Protein AF-A0A4Y9RLJ9-F1 (afdb_monomer_lite)

Structure (mmCIF, N/CA/C/O backbone):
data_AF-A0A4Y9RLJ9-F1
#
_entry.id   AF-A0A4Y9RLJ9-F1
#
loop_
_atom_site.group_PDB
_atom_site.id
_atom_site.type_symbol
_atom_site.label_atom_id
_atom_site.label_alt_id
_atom_site.label_comp_id
_atom_site.label_asym_id
_atom_site.label_entity_id
_atom_site.label_seq_id
_atom_site.pdbx_PDB_ins_code
_atom_site.Cartn_x
_atom_site.Cartn_y
_atom_site.Cartn_z
_atom_site.occupancy
_atom_site.B_iso_or_equiv
_atom_site.auth_seq_id
_atom_site.auth_comp_id
_atom_site.auth_asym_id
_atom_site.auth_atom_id
_atom_site.pdbx_PDB_model_num
ATOM 1 N N . ALA A 1 1 ? 11.716 4.968 -0.748 1.00 43.16 1 ALA A N 1
ATOM 2 C CA . ALA A 1 1 ? 10.553 4.706 0.120 1.00 43.16 1 ALA A CA 1
ATOM 3 C C . ALA A 1 1 ? 10.607 5.701 1.283 1.00 43.16 1 ALA A C 1
ATOM 5 O O . ALA A 1 1 ? 11.671 6.291 1.463 1.00 43.16 1 ALA A O 1
ATOM 6 N N . GLU A 1 2 ? 9.534 5.930 2.053 1.00 50.94 2 GLU A N 1
ATOM 7 C CA . GLU A 1 2 ? 9.800 6.227 3.474 1.00 50.94 2 GLU A CA 1
ATOM 8 C C . GLU A 1 2 ? 10.662 5.064 3.961 1.00 50.94 2 GLU A C 1
ATOM 10 O O . GLU A 1 2 ? 10.388 3.921 3.581 1.00 50.94 2 GLU A O 1
ATOM 15 N N . ALA A 1 3 ? 11.797 5.356 4.596 1.00 51.94 3 ALA A N 1
ATOM 16 C CA . ALA A 1 3 ? 12.633 4.280 5.100 1.00 51.94 3 ALA A CA 1
ATOM 17 C C . ALA A 1 3 ? 11.726 3.420 5.978 1.00 51.94 3 ALA A C 1
ATOM 19 O O . ALA A 1 3 ? 11.022 3.965 6.826 1.00 51.94 3 ALA A O 1
ATOM 20 N N . VAL A 1 4 ? 11.671 2.117 5.698 1.00 61.56 4 VAL A N 1
ATOM 21 C CA . VAL A 1 4 ? 11.079 1.181 6.648 1.00 61.56 4 VAL A CA 1
ATOM 22 C C . VAL A 1 4 ? 11.839 1.442 7.936 1.00 61.56 4 VAL A C 1
ATOM 24 O O . VAL A 1 4 ? 13.062 1.296 7.946 1.00 61.56 4 VAL A O 1
ATOM 27 N N . ASP A 1 5 ? 11.149 1.961 8.945 1.00 66.75 5 ASP A N 1
ATOM 28 C CA . ASP A 1 5 ? 11.793 2.478 10.148 1.00 66.75 5 ASP A CA 1
ATOM 29 C C . ASP A 1 5 ? 12.151 1.308 11.069 1.00 66.75 5 ASP A C 1
ATOM 31 O O . ASP A 1 5 ? 11.565 1.093 12.125 1.00 66.75 5 ASP A O 1
ATOM 35 N N . LEU A 1 6 ? 13.083 0.482 10.592 1.00 72.50 6 LEU A N 1
ATOM 36 C CA . LEU A 1 6 ? 13.582 -0.687 11.304 1.00 72.50 6 LEU A CA 1
ATOM 37 C C . LEU A 1 6 ? 14.280 -0.271 12.599 1.00 72.50 6 LEU A C 1
ATOM 39 O O . LEU A 1 6 ? 14.235 -1.017 13.569 1.00 72.50 6 LEU A O 1
ATOM 43 N N . ASP A 1 7 ? 14.885 0.917 12.623 1.00 70.19 7 ASP A N 1
ATOM 44 C CA . ASP A 1 7 ? 15.623 1.415 13.779 1.00 70.19 7 ASP A CA 1
ATOM 45 C C . ASP A 1 7 ? 14.674 1.798 14.924 1.00 70.19 7 ASP A C 1
ATOM 47 O O . ASP A 1 7 ? 14.969 1.502 16.082 1.00 70.19 7 ASP A O 1
ATOM 51 N N . ALA A 1 8 ? 13.516 2.405 14.628 1.00 69.88 8 ALA A N 1
ATOM 52 C CA . ALA A 1 8 ? 12.533 2.743 15.657 1.00 69.88 8 ALA A CA 1
ATOM 53 C C . ALA A 1 8 ? 11.592 1.581 16.014 1.00 69.88 8 ALA A C 1
ATOM 55 O O . ALA A 1 8 ? 11.177 1.474 17.168 1.00 69.88 8 ALA A O 1
ATOM 56 N N . PHE A 1 9 ? 11.234 0.725 15.050 1.00 65.06 9 PHE A N 1
ATOM 57 C CA . PHE A 1 9 ? 10.238 -0.336 15.257 1.00 65.06 9 PHE A CA 1
ATOM 58 C C . PHE A 1 9 ? 10.846 -1.723 15.505 1.00 65.06 9 PHE A C 1
ATOM 60 O O . PHE A 1 9 ? 10.131 -2.622 15.937 1.00 65.06 9 PHE A O 1
ATOM 67 N N . GLY A 1 10 ? 12.128 -1.941 15.198 1.00 75.75 10 GLY A N 1
ATOM 68 C CA . GLY A 1 10 ? 12.767 -3.265 15.224 1.00 75.75 10 GLY A CA 1
ATOM 69 C C . GLY A 1 10 ? 12.269 -4.232 14.137 1.00 75.75 10 GLY A C 1
ATOM 70 O O . GLY A 1 10 ? 12.750 -5.359 14.045 1.00 75.75 10 GLY A O 1
ATOM 71 N N . GLN A 1 11 ? 11.308 -3.805 13.314 1.00 76.00 11 GLN A N 1
ATOM 72 C CA . GLN A 1 11 ? 10.629 -4.590 12.284 1.00 76.00 11 GLN A CA 1
ATOM 73 C C . GLN A 1 11 ? 10.015 -3.670 11.225 1.00 76.00 11 GLN A C 1
ATOM 75 O O . GLN A 1 11 ? 10.063 -2.444 11.348 1.00 76.00 11 GLN A O 1
ATOM 80 N N . ALA A 1 12 ? 9.436 -4.244 10.166 1.00 83.88 12 ALA A N 1
ATOM 81 C CA . ALA A 1 12 ? 8.814 -3.432 9.130 1.00 83.88 12 ALA A CA 1
ATOM 82 C C . ALA A 1 12 ? 7.635 -2.618 9.686 1.00 83.88 12 ALA A C 1
ATOM 84 O O . ALA A 1 12 ? 6.764 -3.153 10.360 1.00 83.88 12 ALA A O 1
ATOM 85 N N . SER A 1 13 ? 7.583 -1.325 9.358 1.00 88.88 13 SER A N 1
ATOM 86 C CA . SER A 1 13 ? 6.578 -0.381 9.865 1.00 88.88 13 SER A CA 1
ATOM 87 C C . SER A 1 13 ? 5.194 -0.499 9.202 1.00 88.88 13 SER A C 1
ATOM 89 O O . SER A 1 13 ? 4.348 0.372 9.406 1.00 88.88 13 SER A O 1
ATOM 91 N N . TYR A 1 14 ? 4.977 -1.550 8.404 1.00 93.25 14 TYR A N 1
ATOM 92 C CA . TYR A 1 14 ? 3.691 -1.975 7.839 1.00 93.25 14 TYR A CA 1
ATOM 93 C C . TYR A 1 14 ? 3.089 -3.064 8.728 1.00 93.25 14 TYR A C 1
ATOM 95 O O . TYR A 1 14 ? 3.831 -3.801 9.369 1.00 93.25 14 TYR A O 1
ATOM 103 N N . HIS A 1 15 ? 1.768 -3.223 8.730 1.00 96.38 15 HIS A N 1
ATOM 104 C CA . HIS A 1 15 ? 1.138 -4.282 9.525 1.00 96.38 15 HIS A CA 1
ATOM 105 C C . HIS A 1 15 ? 1.256 -5.642 8.844 1.00 96.38 15 HIS A C 1
ATOM 107 O O . HIS A 1 15 ? 1.548 -6.639 9.497 1.00 96.38 15 HIS A O 1
ATOM 113 N N . TYR A 1 16 ? 1.119 -5.670 7.514 1.00 97.31 16 TYR A N 1
ATOM 114 C CA . TYR A 1 16 ? 1.236 -6.901 6.737 1.00 97.31 16 TYR A CA 1
ATOM 115 C C . TYR A 1 16 ? 2.171 -6.748 5.544 1.00 97.31 16 TYR A C 1
ATOM 117 O O . TYR A 1 16 ? 2.227 -5.692 4.909 1.00 97.31 16 TYR A O 1
ATOM 125 N N . ALA A 1 17 ? 2.853 -7.836 5.201 1.00 95.81 17 ALA A N 1
ATOM 126 C CA . ALA A 1 17 ? 3.623 -7.982 3.976 1.00 95.81 17 ALA A CA 1
ATOM 127 C C . ALA A 1 17 ? 3.138 -9.196 3.173 1.00 95.81 17 ALA A C 1
ATOM 129 O O . ALA A 1 17 ? 2.834 -10.236 3.751 1.00 95.81 17 ALA A O 1
ATOM 130 N N . ILE A 1 18 ? 3.094 -9.083 1.845 1.00 95.62 18 ILE A N 1
ATOM 131 C CA . ILE A 1 18 ? 2.666 -10.164 0.948 1.00 95.62 18 ILE A CA 1
ATOM 132 C C . ILE A 1 18 ? 3.804 -10.512 -0.013 1.00 95.62 18 ILE A C 1
ATOM 134 O O . ILE A 1 18 ? 4.199 -9.694 -0.850 1.00 95.62 18 ILE A O 1
ATOM 138 N N . ALA A 1 19 ? 4.324 -11.733 0.088 1.00 93.44 19 ALA A N 1
ATOM 139 C CA . ALA A 1 19 ? 5.349 -12.249 -0.818 1.00 93.44 19 ALA A CA 1
ATOM 140 C C . ALA A 1 19 ? 4.770 -12.680 -2.173 1.00 93.44 19 ALA A C 1
ATOM 142 O O . ALA A 1 19 ? 3.587 -12.994 -2.283 1.00 93.44 19 ALA A O 1
ATOM 143 N N . CYS A 1 20 ? 5.624 -12.782 -3.197 1.00 90.44 20 CYS A N 1
ATOM 144 C CA . CYS A 1 20 ? 5.230 -13.233 -4.540 1.00 90.44 20 CYS A CA 1
ATOM 145 C C . CYS A 1 20 ? 4.608 -14.644 -4.555 1.00 90.44 20 CYS A C 1
ATOM 147 O O . CYS A 1 20 ? 3.846 -14.980 -5.456 1.00 90.44 20 CYS A O 1
ATOM 149 N N . THR A 1 21 ? 4.896 -15.468 -3.543 1.00 93.94 21 THR A N 1
ATOM 150 C CA . THR A 1 21 ? 4.307 -16.803 -3.348 1.00 93.94 21 THR A CA 1
ATOM 151 C C . THR A 1 21 ? 2.866 -16.773 -2.831 1.00 93.94 21 THR A C 1
ATOM 153 O O . THR A 1 21 ? 2.232 -17.822 -2.765 1.00 93.94 21 THR A O 1
ATOM 156 N N . GLY A 1 22 ? 2.347 -15.605 -2.438 1.00 94.88 22 GLY A N 1
ATOM 157 C CA . GLY A 1 22 ? 1.062 -15.464 -1.745 1.00 94.88 22 GLY A CA 1
ATOM 158 C C . GLY A 1 22 ? 1.146 -15.641 -0.226 1.00 94.88 22 GLY A C 1
ATOM 159 O O . GLY A 1 22 ? 0.127 -15.578 0.453 1.00 94.88 22 GLY A O 1
ATOM 160 N N . SER A 1 23 ? 2.342 -15.841 0.336 1.00 97.50 23 SER A N 1
ATOM 161 C CA . SER A 1 23 ? 2.525 -15.858 1.791 1.00 97.50 23 SER A CA 1
ATOM 162 C C . SER A 1 23 ? 2.270 -14.466 2.375 1.00 97.50 23 SER A C 1
ATOM 164 O O . SER A 1 23 ? 2.881 -13.491 1.929 1.00 97.50 23 SER A O 1
ATOM 166 N N . VAL A 1 24 ? 1.397 -14.389 3.381 1.00 97.44 24 VAL A N 1
ATOM 167 C CA . VAL A 1 24 ? 1.128 -13.174 4.161 1.00 97.44 24 VAL A CA 1
ATOM 168 C C . VAL A 1 24 ? 1.901 -13.252 5.472 1.00 97.44 24 VAL A C 1
ATOM 170 O O . VAL A 1 24 ? 1.809 -14.244 6.192 1.00 97.44 24 VAL A O 1
ATOM 173 N N . PHE A 1 25 ? 2.652 -12.202 5.778 1.00 96.38 25 PHE A N 1
ATOM 174 C CA . PHE A 1 25 ? 3.398 -12.053 7.020 1.00 96.38 2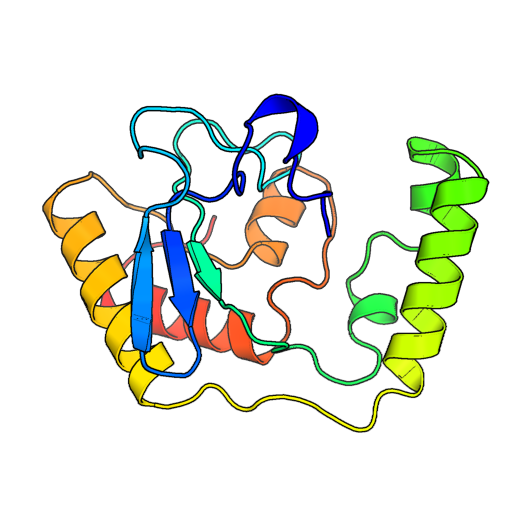5 PHE A CA 1
ATOM 175 C C . PHE A 1 25 ? 2.812 -10.894 7.812 1.00 96.38 25 PHE A C 1
ATOM 177 O O . PHE A 1 25 ? 2.653 -9.800 7.270 1.00 96.38 25 PHE A O 1
ATOM 184 N N . GLU A 1 26 ? 2.521 -11.120 9.086 1.00 95.62 26 GLU A N 1
ATOM 185 C CA . GLU A 1 26 ? 2.349 -10.031 10.042 1.00 95.62 26 GLU A CA 1
ATOM 186 C C . GLU A 1 26 ? 3.731 -9.458 10.375 1.00 95.62 26 GLU A C 1
ATOM 188 O O . GLU A 1 26 ? 4.679 -10.207 10.619 1.00 95.62 26 GLU A O 1
ATOM 193 N N . ALA A 1 27 ? 3.854 -8.134 10.332 1.00 91.62 27 ALA A N 1
ATOM 194 C CA . ALA A 1 27 ? 5.068 -7.424 10.708 1.00 91.62 27 ALA A CA 1
ATOM 195 C C . ALA A 1 27 ? 4.805 -6.593 11.965 1.00 91.62 27 ALA A C 1
ATOM 197 O O . ALA A 1 27 ? 5.174 -7.009 13.058 1.00 91.62 27 ALA A O 1
ATOM 198 N N . LEU A 1 28 ? 4.137 -5.447 11.833 1.00 92.44 28 LEU A N 1
ATOM 199 C CA . LEU A 1 28 ? 3.681 -4.666 12.976 1.00 92.44 28 LEU A CA 1
ATOM 200 C C . LEU A 1 28 ? 2.301 -5.129 13.442 1.00 92.44 28 LEU A C 1
ATOM 202 O O . LEU A 1 28 ? 1.351 -5.107 12.663 1.00 92.44 28 LEU A O 1
ATOM 206 N N . ASP A 1 29 ? 2.182 -5.475 14.725 1.00 93.75 29 ASP A N 1
ATOM 207 C CA . ASP A 1 29 ? 0.886 -5.768 15.341 1.00 93.75 29 ASP A CA 1
ATOM 208 C C . ASP A 1 29 ? -0.085 -4.609 15.074 1.00 93.75 29 ASP A C 1
ATOM 210 O O . ASP A 1 29 ? 0.219 -3.438 15.319 1.00 93.75 29 ASP A O 1
ATOM 214 N N . ILE A 1 30 ? -1.254 -4.958 14.538 1.00 94.25 30 ILE A N 1
ATOM 215 C CA . ILE A 1 30 ? -2.251 -4.030 13.990 1.00 94.25 30 ILE A CA 1
ATOM 216 C C . ILE A 1 30 ? -2.779 -3.001 15.002 1.00 94.25 30 ILE A C 1
ATOM 218 O O . ILE A 1 30 ? -3.383 -1.996 14.627 1.00 94.25 30 ILE A O 1
ATOM 222 N N . ARG A 1 31 ? -2.559 -3.232 16.299 1.00 92.81 31 ARG A N 1
ATOM 223 C CA . ARG A 1 31 ? -2.938 -2.306 17.373 1.00 92.81 31 ARG A CA 1
ATOM 224 C C . ARG A 1 31 ? -1.963 -1.138 17.510 1.00 92.81 31 ARG A C 1
ATOM 226 O O . ARG A 1 31 ? -2.312 -0.131 18.128 1.00 92.81 31 ARG A O 1
ATOM 233 N N . PHE A 1 32 ? -0.757 -1.253 16.959 1.00 92.56 32 PHE A N 1
ATOM 234 C CA . PHE A 1 32 ? 0.242 -0.193 16.976 1.00 92.56 32 PHE A CA 1
ATOM 235 C C . PHE A 1 32 ? 0.170 0.650 15.712 1.00 92.56 32 PHE A C 1
ATOM 237 O O . PHE A 1 32 ? -0.127 0.179 14.623 1.00 92.56 32 PHE A O 1
ATOM 244 N N . ARG A 1 33 ? 0.474 1.939 15.854 1.00 91.88 33 ARG A N 1
ATOM 245 C CA . ARG A 1 33 ? 0.507 2.860 14.721 1.00 91.88 33 ARG A CA 1
ATOM 246 C C . ARG A 1 33 ? 1.753 2.603 13.867 1.00 91.88 33 ARG A C 1
ATOM 248 O O . ARG A 1 33 ? 2.864 2.794 14.353 1.00 91.88 33 ARG A O 1
ATOM 255 N N . GLY A 1 34 ? 1.553 2.272 12.593 1.00 89.38 34 GLY A N 1
ATOM 256 C CA . GLY A 1 34 ? 2.627 2.147 11.606 1.00 89.38 34 GLY A CA 1
ATOM 257 C C . GLY A 1 34 ? 3.285 3.465 11.179 1.00 89.38 34 GLY A C 1
ATOM 258 O O . GLY A 1 34 ? 2.881 4.567 11.567 1.00 89.38 34 GLY A O 1
ATOM 259 N N . ALA A 1 35 ? 4.304 3.334 10.329 1.00 89.56 35 ALA A N 1
ATOM 260 C CA . ALA A 1 35 ? 5.044 4.437 9.713 1.00 89.56 35 ALA A CA 1
ATOM 261 C C . ALA A 1 35 ? 5.234 4.170 8.209 1.00 89.56 35 ALA A C 1
ATOM 263 O O . ALA A 1 35 ? 6.329 3.851 7.748 1.00 89.56 35 ALA A O 1
ATOM 264 N N . HIS A 1 36 ? 4.128 4.233 7.467 1.00 86.56 36 HIS A N 1
ATOM 265 C CA . HIS A 1 36 ? 4.041 3.911 6.039 1.00 86.56 36 HIS A CA 1
ATOM 266 C C . HIS A 1 36 ? 3.338 4.986 5.181 1.00 86.56 36 HIS A C 1
ATOM 268 O O . HIS A 1 36 ? 3.304 4.848 3.958 1.00 86.56 36 HIS A O 1
ATOM 274 N N . VAL A 1 37 ? 2.747 6.022 5.794 1.00 86.56 37 VAL A N 1
ATOM 275 C CA . VAL A 1 37 ? 2.206 7.225 5.129 1.00 86.56 37 VAL A CA 1
ATOM 276 C C . VAL A 1 37 ? 2.617 8.492 5.894 1.00 86.56 37 VAL A C 1
ATOM 278 O O . VAL A 1 37 ? 2.159 8.724 7.021 1.00 86.56 37 VAL A O 1
ATOM 281 N N . GLU A 1 38 ? 3.402 9.367 5.263 1.00 81.31 38 GLU A N 1
ATOM 282 C CA . GLU A 1 38 ? 3.824 10.658 5.832 1.00 81.31 38 GLU A CA 1
ATOM 283 C C . GLU A 1 38 ? 2.619 11.473 6.337 1.00 81.31 38 GLU A C 1
ATOM 285 O O . GLU A 1 38 ? 1.731 11.834 5.566 1.00 81.31 38 GLU A O 1
ATOM 290 N N . GLY A 1 39 ? 2.566 11.762 7.643 1.00 81.62 39 GLY A N 1
ATOM 291 C CA . GLY A 1 39 ? 1.499 12.576 8.244 1.00 81.62 39 GLY A CA 1
ATOM 292 C C . GLY A 1 39 ? 0.101 11.934 8.292 1.00 81.62 39 GLY A C 1
ATOM 293 O O . GLY A 1 39 ? -0.840 12.611 8.702 1.00 81.62 39 GLY A O 1
ATOM 294 N N . GLY A 1 40 ? -0.043 10.654 7.922 1.00 85.00 40 GLY A N 1
ATOM 295 C CA . GLY A 1 40 ? -1.352 10.018 7.701 1.00 85.00 40 GLY A CA 1
ATOM 296 C C . GLY A 1 40 ? -1.533 8.600 8.247 1.00 85.00 40 GLY A C 1
ATOM 297 O O . GLY A 1 40 ? -2.388 7.877 7.761 1.00 85.00 40 GLY A O 1
ATOM 298 N N . ASN A 1 41 ? -0.731 8.163 9.222 1.00 89.44 41 ASN A N 1
ATOM 299 C CA . ASN A 1 41 ? -0.759 6.766 9.693 1.00 89.44 41 ASN A CA 1
ATOM 300 C C . ASN A 1 41 ? -1.876 6.432 10.706 1.00 89.44 41 ASN A C 1
ATOM 302 O O . ASN A 1 41 ? -2.182 5.261 10.913 1.00 89.44 41 ASN A O 1
ATOM 306 N N . THR A 1 42 ? -2.463 7.418 11.395 1.00 91.38 42 THR A N 1
ATOM 307 C CA . THR A 1 42 ? -3.483 7.140 12.423 1.00 91.38 42 THR A CA 1
ATOM 308 C C . THR A 1 42 ? -4.751 6.577 11.782 1.00 91.38 42 THR A C 1
ATOM 310 O O . THR A 1 42 ? -5.340 7.226 10.922 1.00 91.38 42 THR A O 1
ATOM 313 N N . GLY A 1 43 ? -5.187 5.396 12.233 1.00 92.56 43 GLY A N 1
ATOM 314 C CA . GLY A 1 43 ? -6.373 4.721 11.696 1.00 92.56 43 GLY A CA 1
ATOM 315 C C . GLY A 1 43 ? -6.173 4.117 10.301 1.00 92.56 43 GLY A C 1
ATOM 316 O O . GLY A 1 43 ? -7.158 3.870 9.611 1.00 92.56 43 GLY A O 1
ATOM 317 N N . VAL A 1 44 ? -4.923 3.907 9.868 1.00 95.00 44 VAL A N 1
ATOM 318 C CA . VAL A 1 44 ? -4.594 3.325 8.560 1.00 95.00 44 VAL A CA 1
ATOM 319 C C . VAL A 1 44 ? -3.823 2.026 8.747 1.00 95.00 44 VAL A C 1
ATOM 321 O O . VAL A 1 44 ? -2.776 2.011 9.386 1.00 95.00 44 VAL A O 1
ATOM 324 N N . ILE A 1 45 ? -4.312 0.951 8.130 1.00 97.00 45 ILE A N 1
ATOM 325 C CA . ILE A 1 45 ? -3.629 -0.343 8.099 1.00 97.00 45 ILE A CA 1
ATOM 326 C C . ILE A 1 45 ? -2.742 -0.399 6.848 1.00 97.00 45 ILE A C 1
ATOM 328 O O . ILE A 1 45 ? -3.238 -0.504 5.729 1.00 97.00 45 ILE A O 1
ATOM 332 N N . GLY A 1 46 ? -1.420 -0.310 7.012 1.00 95.69 46 GLY A N 1
ATOM 333 C CA . GLY A 1 46 ? -0.466 -0.501 5.918 1.00 95.69 46 GLY A CA 1
ATOM 334 C C . GLY A 1 46 ? -0.240 -1.967 5.540 1.00 95.69 46 GLY A C 1
ATOM 335 O O . GLY A 1 46 ? 0.115 -2.779 6.394 1.00 95.69 46 GLY A O 1
ATOM 336 N N . ILE A 1 47 ? -0.359 -2.263 4.245 1.00 96.50 47 ILE A N 1
ATOM 337 C CA . ILE A 1 47 ? 0.005 -3.543 3.621 1.00 96.50 47 ILE A CA 1
ATOM 338 C C . ILE A 1 47 ? 1.081 -3.268 2.565 1.00 96.50 47 ILE A C 1
ATOM 340 O O . ILE A 1 47 ? 0.931 -2.347 1.758 1.00 96.50 47 ILE A O 1
ATOM 344 N N . VAL A 1 48 ? 2.159 -4.054 2.555 1.00 93.62 48 VAL A N 1
ATOM 345 C CA . VAL A 1 48 ? 3.235 -3.957 1.559 1.00 93.62 48 VAL A CA 1
ATOM 346 C C . VAL A 1 48 ? 3.312 -5.215 0.699 1.00 93.62 48 VAL A C 1
ATOM 348 O O . VAL A 1 48 ? 3.287 -6.335 1.196 1.00 93.62 48 VAL A O 1
ATOM 351 N N . PHE A 1 49 ? 3.443 -5.037 -0.611 1.00 92.50 49 PHE A N 1
ATOM 352 C CA . PHE A 1 49 ? 3.784 -6.124 -1.523 1.00 92.50 49 PHE A CA 1
ATOM 353 C C . PHE A 1 49 ? 5.305 -6.208 -1.629 1.00 92.50 49 PHE A C 1
ATOM 355 O O . PHE A 1 49 ? 5.967 -5.195 -1.853 1.00 92.50 49 PHE A O 1
ATOM 362 N N . LEU A 1 50 ? 5.868 -7.406 -1.474 1.00 90.25 50 LEU A N 1
ATOM 363 C CA . LEU A 1 50 ? 7.306 -7.648 -1.619 1.00 90.25 50 LEU A CA 1
ATOM 364 C C . LEU A 1 50 ? 7.676 -7.845 -3.102 1.00 90.25 50 LEU A C 1
ATOM 366 O O . LEU A 1 50 ? 8.222 -8.879 -3.472 1.00 90.25 50 LEU A O 1
ATOM 370 N N . ALA A 1 51 ? 7.312 -6.873 -3.942 1.00 84.31 51 ALA A N 1
ATOM 371 C CA . ALA A 1 51 ? 7.527 -6.856 -5.392 1.00 84.31 51 ALA A CA 1
ATOM 372 C C . ALA A 1 51 ? 7.637 -5.408 -5.907 1.00 84.31 51 ALA A C 1
ATOM 374 O O . ALA A 1 51 ? 7.115 -4.484 -5.271 1.00 84.31 51 ALA A O 1
ATOM 375 N N . ASP A 1 52 ? 8.293 -5.200 -7.055 1.00 81.81 52 ASP A N 1
ATOM 376 C CA . ASP A 1 52 ? 8.343 -3.885 -7.708 1.00 81.81 52 ASP A CA 1
ATOM 377 C C . ASP A 1 52 ? 7.286 -3.764 -8.815 1.00 81.81 52 ASP A C 1
ATOM 379 O O . ASP A 1 52 ? 7.441 -4.259 -9.931 1.00 81.81 52 ASP A O 1
ATOM 383 N N . PHE A 1 53 ? 6.205 -3.061 -8.480 1.00 83.56 53 PHE A N 1
ATOM 384 C CA . PHE A 1 53 ? 5.047 -2.806 -9.341 1.00 83.56 53 PHE A CA 1
ATOM 385 C C . PHE A 1 53 ? 5.107 -1.476 -10.097 1.00 83.56 53 PHE A C 1
ATOM 387 O O . PHE A 1 53 ? 4.092 -1.022 -10.648 1.00 83.56 53 PHE A O 1
ATOM 394 N N . SER A 1 54 ? 6.258 -0.804 -10.071 1.00 77.94 54 SER A N 1
ATOM 395 C CA . SER A 1 54 ? 6.455 0.425 -10.828 1.00 77.94 54 SER A CA 1
ATOM 396 C C . SER A 1 54 ? 6.702 0.150 -12.309 1.00 77.94 54 SER A C 1
ATOM 398 O O . SER A 1 54 ? 7.114 -0.940 -12.693 1.00 77.94 54 SER A O 1
ATOM 400 N N . VAL A 1 55 ? 6.445 1.150 -13.151 1.00 74.62 55 VAL A N 1
ATOM 401 C CA . VAL A 1 55 ? 6.854 1.161 -14.565 1.00 74.62 55 VAL A CA 1
ATOM 402 C C . VAL A 1 55 ? 7.922 2.230 -14.795 1.00 74.62 55 VAL A C 1
ATOM 404 O O . VAL A 1 55 ? 7.969 3.233 -14.085 1.00 74.62 55 VAL A O 1
ATOM 407 N N . ARG A 1 56 ? 8.769 2.058 -15.818 1.00 69.06 56 ARG A N 1
ATOM 408 C CA . ARG A 1 56 ? 9.859 2.999 -16.143 1.00 69.06 56 ARG A CA 1
ATOM 409 C C . ARG A 1 56 ? 9.444 4.471 -16.079 1.00 69.06 56 ARG A C 1
ATOM 411 O O . ARG A 1 56 ? 8.546 4.914 -16.798 1.00 69.06 56 ARG A O 1
ATOM 418 N N . GLY A 1 57 ? 10.192 5.255 -15.303 1.00 62.88 57 GLY A N 1
ATOM 419 C CA . GLY A 1 57 ? 10.051 6.711 -15.221 1.00 62.88 57 GLY A CA 1
ATOM 420 C C . GLY A 1 57 ? 8.913 7.184 -14.314 1.00 62.88 57 GLY A C 1
ATOM 421 O O . GLY A 1 57 ? 8.646 8.389 -14.228 1.00 62.88 57 GLY A O 1
ATOM 422 N N . GLU A 1 58 ? 8.245 6.269 -13.618 1.00 64.69 58 GLU A N 1
ATOM 423 C CA . GLU A 1 58 ? 7.171 6.577 -12.685 1.00 64.69 58 GLU A CA 1
ATOM 424 C C . GLU A 1 58 ? 7.676 7.357 -11.465 1.00 64.69 58 GLU A C 1
ATOM 426 O O . GLU A 1 58 ? 6.992 8.276 -10.998 1.00 64.69 58 GLU A O 1
ATOM 431 N N . ALA A 1 59 ? 8.902 7.082 -11.003 1.00 61.81 59 ALA A N 1
ATOM 432 C CA . ALA A 1 59 ? 9.533 7.843 -9.927 1.00 61.81 59 ALA A CA 1
ATOM 433 C C . ALA A 1 59 ? 9.726 9.317 -10.315 1.00 61.81 59 ALA A C 1
ATOM 435 O O . ALA A 1 59 ? 9.467 1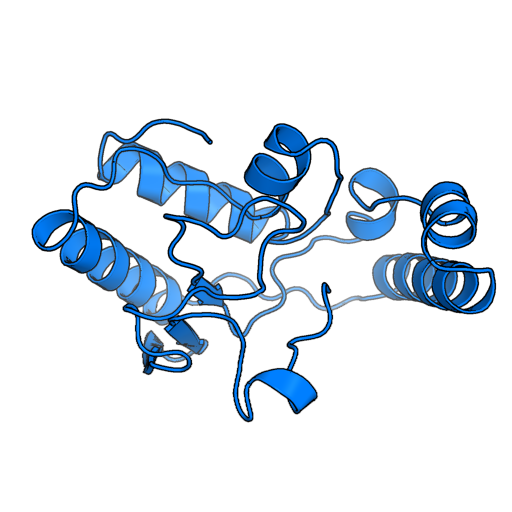0.211 -9.512 1.00 61.81 59 ALA A O 1
ATOM 436 N N . GLY A 1 60 ? 10.109 9.589 -11.565 1.00 59.50 60 GLY A N 1
ATOM 437 C CA . GLY A 1 60 ? 10.265 10.954 -12.070 1.00 59.50 60 GLY A CA 1
ATOM 438 C C . GLY A 1 60 ? 8.938 11.693 -12.268 1.00 59.50 60 GLY A C 1
ATOM 439 O O . GLY A 1 60 ? 8.887 12.911 -12.103 1.00 59.50 60 GLY A O 1
ATOM 440 N N . ARG A 1 61 ? 7.861 10.971 -12.606 1.00 64.31 61 ARG A N 1
ATOM 441 C CA . ARG A 1 61 ? 6.546 11.562 -12.913 1.00 64.31 61 ARG A CA 1
ATOM 442 C C . ARG A 1 61 ? 5.669 11.787 -11.681 1.00 64.31 61 ARG A C 1
ATOM 444 O O . ARG A 1 61 ? 4.931 12.768 -11.643 1.00 64.31 61 ARG A O 1
ATOM 451 N N . TYR A 1 62 ? 5.727 10.883 -10.703 1.00 65.81 62 TYR A N 1
ATOM 452 C CA . TYR A 1 62 ? 4.850 10.895 -9.522 1.00 65.81 62 TYR A CA 1
ATOM 453 C C . TYR A 1 62 ? 5.605 10.985 -8.192 1.00 65.81 62 TYR A C 1
ATOM 455 O O . TYR A 1 62 ? 4.979 11.058 -7.132 1.00 65.81 62 TYR A O 1
ATOM 463 N N . GLY A 1 63 ? 6.937 10.944 -8.217 1.00 61.19 63 GLY A N 1
ATOM 464 C CA . GLY A 1 63 ? 7.757 11.151 -7.031 1.00 61.19 63 GLY A CA 1
ATOM 465 C C . GLY A 1 63 ? 7.748 12.606 -6.546 1.00 61.19 63 GLY A C 1
ATOM 466 O O . GLY A 1 63 ? 7.332 13.512 -7.270 1.00 61.19 63 GLY A O 1
ATOM 467 N N . PRO A 1 64 ? 8.244 12.851 -5.322 1.00 63.72 64 PRO A N 1
ATOM 468 C CA . PRO A 1 64 ? 8.295 14.183 -4.715 1.00 63.72 64 PRO A CA 1
ATOM 469 C C . PRO A 1 64 ? 9.133 15.192 -5.508 1.00 63.72 64 PRO A C 1
ATOM 471 O O . PRO A 1 64 ? 8.921 16.399 -5.376 1.00 63.72 64 PRO A O 1
ATOM 474 N N . GLY A 1 65 ? 10.048 14.712 -6.353 1.00 67.88 65 GLY A N 1
ATOM 475 C CA . GLY A 1 65 ? 10.918 15.529 -7.185 1.00 67.88 65 GLY A CA 1
ATOM 476 C C . GLY A 1 65 ? 12.148 16.020 -6.423 1.00 67.88 65 GLY A C 1
ATOM 477 O O . GLY A 1 65 ? 12.076 16.470 -5.278 1.00 67.88 65 GLY A O 1
ATOM 478 N N . VAL A 1 66 ? 13.297 15.981 -7.097 1.00 69.81 66 VAL A N 1
ATOM 479 C CA . VAL A 1 66 ? 14.629 16.255 -6.525 1.00 69.81 66 VAL A CA 1
ATOM 480 C C . VAL A 1 66 ? 14.687 17.587 -5.775 1.00 69.81 66 VAL A C 1
ATOM 482 O O . VAL A 1 66 ? 15.185 17.647 -4.654 1.00 69.81 66 VAL A O 1
ATOM 485 N N . ARG A 1 67 ? 14.124 18.653 -6.359 1.00 66.00 67 ARG A N 1
ATOM 486 C CA . ARG A 1 67 ? 14.102 19.995 -5.752 1.00 66.00 67 ARG A CA 1
ATOM 487 C C . ARG A 1 67 ? 13.299 20.050 -4.450 1.00 66.00 67 ARG A C 1
ATOM 489 O O . ARG A 1 67 ? 13.736 20.693 -3.499 1.00 66.00 67 ARG A O 1
ATOM 496 N N . ASN A 1 68 ? 12.153 19.374 -4.381 1.00 67.25 68 ASN A N 1
ATOM 497 C CA . ASN A 1 68 ? 11.332 19.356 -3.167 1.00 67.25 68 ASN A CA 1
ATOM 498 C C . ASN A 1 68 ? 11.970 18.506 -2.068 1.00 67.25 68 ASN A C 1
ATOM 500 O O . ASN A 1 68 ? 11.948 18.914 -0.908 1.00 67.25 68 ASN A O 1
ATOM 504 N N . VAL A 1 69 ? 12.560 17.358 -2.422 1.00 68.50 69 VAL A N 1
ATOM 505 C CA . VAL A 1 69 ? 13.284 16.511 -1.463 1.00 68.50 69 VAL A CA 1
ATOM 506 C C . VAL A 1 69 ? 14.507 17.244 -0.923 1.00 68.50 69 VAL A C 1
ATOM 508 O O . VAL A 1 69 ? 14.690 17.277 0.289 1.00 68.50 69 VAL A O 1
ATOM 511 N N . ALA A 1 70 ? 15.283 17.910 -1.782 1.00 67.12 70 ALA A N 1
ATOM 512 C CA . ALA A 1 70 ? 16.427 18.713 -1.356 1.00 67.12 70 ALA A CA 1
ATOM 513 C C . ALA A 1 70 ? 16.022 19.825 -0.375 1.00 67.12 70 ALA A C 1
ATOM 515 O O . ALA A 1 70 ? 16.706 20.048 0.621 1.00 67.12 70 ALA A O 1
ATOM 516 N N . ARG A 1 71 ? 14.881 20.485 -0.623 1.00 71.50 71 ARG A N 1
ATOM 517 C CA . ARG A 1 71 ? 14.356 21.543 0.250 1.00 71.50 71 ARG A CA 1
ATOM 518 C C . ARG A 1 71 ? 13.837 21.015 1.591 1.00 71.50 71 ARG A C 1
ATOM 520 O O . ARG A 1 71 ? 14.061 21.661 2.605 1.00 71.50 71 ARG A O 1
ATOM 527 N N . LYS A 1 72 ? 13.116 19.886 1.606 1.00 69.56 72 LYS A N 1
ATOM 528 C CA . LYS A 1 72 ? 12.482 19.342 2.826 1.00 69.56 72 LYS A CA 1
ATOM 529 C C . LYS A 1 72 ? 13.405 18.452 3.662 1.00 69.56 72 LYS A C 1
ATOM 531 O O . LYS A 1 72 ? 13.266 18.422 4.875 1.00 69.56 72 LYS A O 1
ATOM 536 N N . ARG A 1 73 ? 14.288 17.686 3.020 1.00 69.25 73 ARG A N 1
ATOM 537 C CA . ARG A 1 73 ? 15.094 16.619 3.644 1.00 69.25 73 ARG A CA 1
ATOM 538 C C . ARG A 1 73 ? 16.604 16.809 3.443 1.00 69.25 73 ARG A C 1
ATOM 540 O O . ARG A 1 73 ? 17.386 15.933 3.797 1.00 69.25 73 ARG A O 1
ATOM 547 N N . GLY A 1 74 ? 17.017 17.948 2.886 1.00 77.75 74 GLY A N 1
ATOM 548 C CA . GLY A 1 74 ? 18.417 18.305 2.679 1.00 77.75 74 GLY A CA 1
ATOM 549 C C . GLY A 1 74 ? 19.012 17.787 1.367 1.00 77.75 74 GLY A C 1
ATOM 550 O O . GLY A 1 74 ? 18.493 16.885 0.705 1.00 77.75 74 GLY A O 1
ATOM 551 N N . PHE A 1 75 ? 20.143 18.376 0.981 1.00 69.75 75 PHE A N 1
ATOM 552 C CA . PHE A 1 75 ? 20.785 18.168 -0.321 1.00 69.75 75 PHE A CA 1
ATOM 553 C C . PHE A 1 75 ? 21.177 16.703 -0.598 1.00 69.75 75 PHE A C 1
ATOM 555 O O . PHE A 1 75 ? 20.966 16.211 -1.706 1.00 69.75 75 PHE A O 1
ATOM 562 N N . VAL A 1 76 ? 21.654 15.972 0.418 1.00 72.44 76 VAL A N 1
ATOM 563 C CA . VAL A 1 76 ? 22.023 14.544 0.308 1.00 72.44 76 VAL A CA 1
ATOM 564 C C . VAL A 1 76 ? 20.815 13.672 -0.060 1.00 72.44 76 VAL A C 1
ATOM 566 O O . VAL A 1 76 ? 20.920 12.784 -0.907 1.00 72.44 76 VAL A O 1
ATOM 569 N N . ALA A 1 77 ? 19.645 13.947 0.524 1.00 64.44 77 ALA A N 1
ATOM 570 C CA . ALA A 1 77 ? 18.409 13.243 0.188 1.00 64.44 77 ALA A CA 1
ATOM 571 C C . ALA A 1 77 ? 17.932 13.584 -1.234 1.00 64.44 77 ALA A C 1
ATOM 573 O O . ALA A 1 77 ? 17.443 12.710 -1.947 1.00 64.44 77 ALA A O 1
ATOM 574 N N . GLY A 1 78 ? 18.128 14.833 -1.672 1.00 60.06 78 GLY A N 1
ATOM 575 C CA . GLY A 1 78 ? 17.864 15.255 -3.049 1.00 60.06 78 GLY A CA 1
ATOM 576 C C . GLY A 1 78 ? 18.725 14.509 -4.072 1.00 60.06 78 GLY A C 1
ATOM 577 O O . GLY A 1 78 ? 18.201 14.041 -5.080 1.00 60.06 78 GLY A O 1
ATOM 578 N N . LEU A 1 79 ? 20.021 14.330 -3.796 1.00 59.44 79 LEU A N 1
ATOM 579 C CA . LEU A 1 79 ? 20.912 13.531 -4.644 1.00 59.44 79 LEU A CA 1
ATOM 580 C C . LEU A 1 79 ? 20.466 12.067 -4.716 1.00 59.44 79 LEU A C 1
ATOM 582 O O . LEU A 1 79 ? 20.383 11.521 -5.812 1.00 59.44 79 LEU A O 1
ATOM 586 N N . ARG A 1 80 ? 20.110 11.447 -3.583 1.00 65.62 80 ARG A N 1
ATOM 587 C CA . ARG A 1 80 ? 19.559 10.079 -3.558 1.00 65.62 80 ARG A CA 1
ATOM 588 C C . ARG A 1 80 ? 18.282 9.945 -4.389 1.00 65.62 80 ARG A C 1
ATOM 590 O O . ARG A 1 80 ? 18.151 8.975 -5.127 1.00 65.62 80 ARG A O 1
ATOM 597 N N . GLU A 1 81 ? 17.376 10.919 -4.311 1.00 65.62 81 GLU A N 1
ATOM 598 C CA . GLU A 1 81 ? 16.171 10.947 -5.148 1.00 65.62 81 GLU A CA 1
ATOM 599 C C . GLU A 1 81 ? 16.527 11.109 -6.634 1.00 65.62 81 GLU A C 1
ATOM 601 O O . GLU A 1 81 ? 15.955 10.420 -7.470 1.00 65.62 81 GLU A O 1
ATOM 606 N N . TRP A 1 82 ? 17.499 11.962 -6.983 1.00 61.06 82 TRP A N 1
ATOM 607 C CA . TRP A 1 82 ? 17.944 12.133 -8.372 1.00 61.06 82 TRP A CA 1
ATOM 608 C C . TRP A 1 82 ? 18.538 10.845 -8.940 1.00 61.06 82 TRP A C 1
ATOM 610 O O . TRP A 1 82 ? 18.133 10.418 -10.018 1.00 61.06 82 TRP A O 1
ATOM 620 N N . PHE A 1 83 ? 19.436 10.194 -8.197 1.00 60.75 83 PHE A N 1
ATOM 621 C CA . PHE A 1 83 ? 19.982 8.898 -8.587 1.00 60.75 83 PHE A CA 1
ATOM 622 C C . PHE A 1 83 ? 18.881 7.846 -8.708 1.00 60.75 83 PHE A C 1
ATOM 624 O O . PHE A 1 83 ? 18.861 7.151 -9.713 1.00 60.75 83 PHE A O 1
ATOM 631 N N . GLY A 1 84 ? 17.933 7.796 -7.764 1.00 59.75 84 GLY A N 1
ATOM 632 C CA . GLY A 1 84 ? 16.777 6.894 -7.804 1.00 59.75 84 GLY A CA 1
ATOM 633 C C . GLY A 1 84 ? 15.884 7.091 -9.033 1.00 59.75 84 GLY A C 1
ATOM 634 O O . GLY A 1 84 ? 15.467 6.123 -9.658 1.00 59.75 84 GLY A O 1
ATOM 635 N N . VAL A 1 85 ? 15.632 8.343 -9.424 1.00 60.16 85 VAL A N 1
ATOM 636 C CA . VAL A 1 85 ? 14.876 8.675 -10.643 1.00 60.16 85 VAL A CA 1
ATOM 637 C C . VAL A 1 85 ? 15.651 8.281 -11.907 1.00 60.16 85 VAL A C 1
ATOM 639 O O . VAL A 1 85 ? 15.045 7.857 -12.890 1.00 60.16 85 VAL A O 1
ATOM 642 N N . GLN A 1 8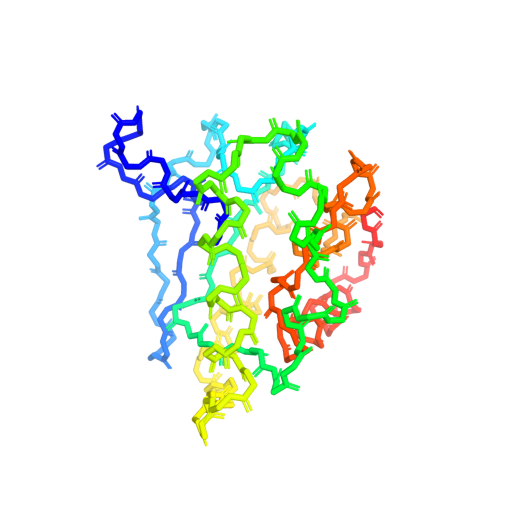6 ? 16.982 8.397 -11.905 1.00 59.62 86 GLN A N 1
ATOM 643 C CA . GLN A 1 86 ? 17.810 7.981 -13.042 1.00 59.62 86 GLN A CA 1
ATOM 644 C C . GLN A 1 86 ? 17.944 6.457 -13.148 1.00 59.62 86 GLN A C 1
ATOM 646 O O . GLN A 1 86 ? 17.880 5.927 -14.256 1.00 59.62 86 GLN A O 1
ATOM 651 N N . THR A 1 87 ? 18.082 5.734 -12.031 1.00 58.56 87 THR A N 1
ATOM 652 C CA . THR A 1 87 ? 18.078 4.264 -12.033 1.00 58.56 87 THR A CA 1
ATOM 653 C C . THR A 1 87 ? 16.718 3.699 -12.433 1.00 58.56 87 THR A C 1
ATOM 655 O O . THR A 1 87 ? 16.687 2.764 -13.228 1.00 58.56 87 THR A O 1
ATOM 658 N N . ASP A 1 88 ? 15.605 4.303 -12.001 1.00 54.88 88 ASP A N 1
ATOM 659 C CA . ASP A 1 88 ? 14.243 3.946 -12.444 1.00 54.88 88 ASP A CA 1
ATOM 660 C C . ASP A 1 88 ? 14.060 4.102 -13.967 1.00 54.88 88 ASP A C 1
ATOM 662 O O . ASP A 1 88 ? 13.401 3.304 -14.633 1.00 54.88 88 ASP A O 1
ATOM 666 N N . ARG A 1 89 ? 14.718 5.098 -14.571 1.00 56.75 89 ARG A N 1
ATOM 667 C CA . ARG A 1 89 ? 14.692 5.305 -16.027 1.00 56.75 89 ARG A CA 1
ATOM 668 C C . ARG A 1 89 ? 15.434 4.211 -16.807 1.00 56.75 89 ARG A C 1
ATOM 670 O O . ARG A 1 89 ? 15.149 4.010 -17.988 1.00 56.75 89 ARG A O 1
ATOM 677 N N . LEU A 1 90 ? 16.384 3.529 -16.166 1.00 54.59 90 LEU A N 1
ATOM 678 C CA . LEU A 1 90 ? 17.241 2.504 -16.770 1.00 54.59 90 LEU A C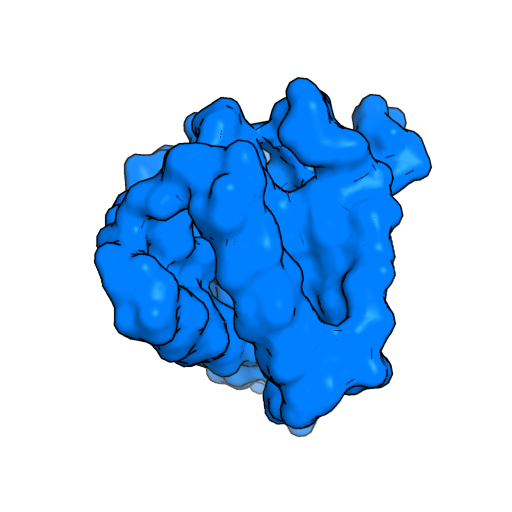A 1
ATOM 679 C C . LEU A 1 90 ? 16.805 1.069 -16.425 1.00 54.59 90 LEU A C 1
ATOM 681 O O . LEU A 1 90 ? 17.178 0.139 -17.142 1.00 54.59 90 LEU A O 1
ATOM 685 N N . ALA A 1 91 ? 15.995 0.874 -15.380 1.00 48.53 91 ALA A N 1
ATOM 686 C CA . ALA A 1 91 ? 15.518 -0.437 -14.944 1.00 48.53 91 ALA A CA 1
ATOM 687 C C . ALA A 1 91 ? 14.755 -1.158 -16.070 1.00 48.53 91 ALA A C 1
ATOM 689 O O . ALA A 1 91 ? 13.787 -0.640 -16.611 1.00 48.53 91 ALA A O 1
ATOM 690 N N . THR A 1 92 ? 15.219 -2.334 -16.500 1.00 47.19 92 THR A N 1
ATOM 691 C CA . THR A 1 92 ? 14.587 -3.199 -17.526 1.00 47.19 92 THR A CA 1
ATOM 692 C C . THR A 1 92 ? 13.630 -4.238 -16.941 1.00 47.19 92 THR A C 1
ATOM 694 O O . THR A 1 92 ? 13.010 -4.967 -17.710 1.00 47.19 92 THR A O 1
ATOM 697 N N . ARG A 1 93 ? 13.537 -4.345 -15.611 1.00 47.38 93 ARG A N 1
ATOM 698 C CA . ARG A 1 93 ? 12.770 -5.381 -14.914 1.00 47.38 93 ARG A CA 1
ATOM 699 C C . ARG A 1 93 ? 11.611 -4.739 -14.160 1.00 47.38 93 ARG A C 1
ATOM 701 O O . ARG A 1 93 ? 11.841 -3.827 -13.374 1.00 47.38 93 ARG A O 1
ATOM 708 N N . HIS A 1 94 ? 10.411 -5.230 -14.428 1.00 52.62 94 HIS A N 1
ATOM 709 C CA . HIS A 1 94 ? 9.186 -4.943 -13.694 1.00 52.62 94 HIS A CA 1
ATOM 710 C C . HIS A 1 94 ? 8.569 -6.286 -13.333 1.00 52.62 94 HIS A C 1
ATOM 712 O O . HIS A 1 94 ? 8.624 -7.208 -14.152 1.00 52.62 94 HIS A O 1
ATOM 718 N N . ASP A 1 95 ? 8.004 -6.388 -12.136 1.00 58.03 95 ASP A N 1
ATOM 719 C CA . ASP A 1 95 ? 7.294 -7.591 -11.730 1.00 58.03 95 ASP A CA 1
ATOM 720 C C . ASP A 1 95 ? 5.810 -7.407 -12.058 1.00 58.03 95 ASP A C 1
ATOM 722 O O . ASP A 1 95 ? 5.158 -6.469 -11.590 1.00 58.03 95 ASP A O 1
ATOM 726 N N . GLU A 1 96 ? 5.254 -8.304 -12.871 1.00 67.25 96 GLU A N 1
ATOM 727 C CA . GLU A 1 96 ? 3.801 -8.445 -12.932 1.00 67.25 96 GLU A CA 1
ATOM 728 C C . GLU A 1 96 ? 3.310 -9.063 -11.612 1.00 67.25 96 GLU A C 1
ATOM 730 O O . GLU A 1 96 ? 3.971 -9.957 -11.070 1.00 67.25 96 GLU A O 1
ATOM 735 N N . PRO A 1 97 ? 2.167 -8.614 -11.063 1.00 73.56 97 PRO A N 1
ATOM 736 C CA . PRO A 1 97 ? 1.638 -9.184 -9.832 1.00 73.56 97 PRO A CA 1
ATOM 737 C C . PRO A 1 97 ? 1.364 -10.679 -10.002 1.00 73.56 97 PRO A C 1
ATOM 739 O O . PRO A 1 97 ? 0.531 -11.081 -10.815 1.00 73.56 97 PRO A O 1
ATOM 742 N N . ALA A 1 98 ? 2.051 -11.510 -9.219 1.00 84.44 98 ALA A N 1
ATOM 743 C CA . ALA A 1 98 ? 1.838 -12.948 -9.257 1.00 84.44 98 ALA A CA 1
ATOM 744 C C . ALA A 1 98 ? 0.414 -13.275 -8.781 1.00 84.44 98 ALA A C 1
ATOM 746 O O . ALA A 1 98 ? -0.037 -12.760 -7.756 1.00 84.44 98 ALA A O 1
ATOM 747 N N . GLU A 1 99 ? -0.299 -14.169 -9.470 1.00 90.44 99 GLU A N 1
ATOM 748 C CA . GLU A 1 99 ? -1.674 -14.507 -9.078 1.00 90.44 99 GLU A CA 1
ATOM 749 C C . GLU A 1 99 ? -1.831 -14.957 -7.611 1.00 90.44 99 GLU A C 1
ATOM 751 O O . GLU A 1 99 ? -2.802 -14.541 -6.975 1.00 90.44 99 GLU A O 1
ATOM 756 N N . PRO A 1 100 ? -0.923 -15.770 -7.020 1.00 93.81 100 PRO A N 1
ATOM 757 C CA . PRO A 1 100 ? -1.019 -16.115 -5.602 1.00 93.81 100 PRO A CA 1
ATOM 758 C C . PRO A 1 100 ? -0.947 -14.885 -4.693 1.00 93.81 100 PRO A C 1
ATOM 760 O O . PRO A 1 100 ? -1.632 -14.831 -3.676 1.00 93.81 100 PRO A O 1
ATOM 763 N N . GLN A 1 101 ? -0.150 -13.887 -5.077 1.00 93.75 101 GLN A N 1
ATOM 764 C CA . GLN A 1 101 ? 0.005 -12.631 -4.352 1.00 93.75 101 GLN A CA 1
ATOM 765 C C . GLN A 1 101 ? -1.266 -11.772 -4.431 1.00 93.75 101 GLN A C 1
ATOM 767 O O . GLN A 1 101 ? -1.666 -11.185 -3.428 1.00 93.75 101 GLN A O 1
ATOM 772 N N . LEU A 1 102 ? -1.933 -11.745 -5.591 1.00 94.50 102 LEU A N 1
ATOM 773 C CA . LEU A 1 102 ? -3.228 -11.077 -5.762 1.00 94.50 102 LEU A CA 1
ATOM 774 C C . LEU A 1 102 ? -4.321 -11.735 -4.917 1.00 94.50 102 LEU A C 1
ATOM 776 O O . LEU A 1 102 ? -4.988 -11.051 -4.145 1.00 94.50 102 LEU A O 1
ATOM 780 N N . ARG A 1 103 ? -4.448 -13.066 -4.989 1.00 96.75 103 ARG A N 1
ATOM 781 C CA . ARG A 1 103 ? -5.429 -13.816 -4.186 1.00 96.75 103 ARG A CA 1
ATOM 782 C C . ARG A 1 103 ? -5.210 -13.624 -2.686 1.00 96.75 103 ARG A C 1
ATOM 784 O O . ARG A 1 103 ? -6.168 -13.449 -1.942 1.00 96.75 103 ARG A O 1
ATOM 791 N N . ALA A 1 104 ? -3.954 -13.624 -2.240 1.00 97.75 104 ALA A N 1
ATOM 792 C CA . ALA A 1 104 ? -3.620 -13.363 -0.844 1.00 97.75 104 ALA A CA 1
ATOM 793 C C . ALA A 1 104 ? -4.042 -11.954 -0.404 1.00 97.75 104 ALA A C 1
ATOM 795 O O . ALA A 1 104 ? -4.574 -11.789 0.692 1.00 97.75 104 ALA A O 1
ATOM 796 N N . ALA A 1 105 ? -3.845 -10.948 -1.261 1.00 97.38 105 ALA A N 1
ATOM 797 C CA . ALA A 1 105 ? -4.274 -9.584 -0.982 1.00 97.38 105 ALA A CA 1
ATOM 798 C C . ALA A 1 105 ? -5.799 -9.456 -0.905 1.00 97.38 105 ALA A C 1
ATOM 800 O O . ALA A 1 105 ? -6.293 -8.790 -0.002 1.00 97.38 105 ALA A O 1
ATOM 801 N N . GLU A 1 106 ? -6.533 -10.109 -1.810 1.00 97.56 106 GLU A N 1
ATOM 802 C CA . GLU A 1 106 ? -8.000 -10.155 -1.782 1.00 97.56 106 GLU A CA 1
ATOM 803 C C . GLU A 1 106 ? -8.511 -10.726 -0.460 1.00 97.56 106 GLU A C 1
ATOM 805 O O . GLU A 1 106 ? -9.234 -10.041 0.261 1.00 97.56 106 GLU A O 1
ATOM 810 N N . VAL A 1 107 ? -8.063 -11.932 -0.100 1.00 98.12 107 VAL A N 1
ATOM 811 C CA . VAL A 1 107 ? -8.493 -12.609 1.132 1.00 98.12 107 VAL A CA 1
ATOM 812 C C . VAL A 1 107 ? -8.119 -11.796 2.369 1.00 98.12 107 VAL A C 1
ATOM 814 O O . VAL A 1 107 ? -8.941 -11.639 3.272 1.00 98.12 107 VAL A O 1
ATOM 817 N N . LEU A 1 108 ? -6.899 -11.249 2.422 1.00 98.06 108 LEU A N 1
ATOM 818 C CA . LEU A 1 108 ? -6.457 -10.428 3.549 1.00 98.06 108 LEU A CA 1
ATOM 819 C C . LEU A 1 108 ? -7.326 -9.176 3.700 1.00 98.06 108 LEU A C 1
ATOM 821 O O . LEU A 1 108 ? -7.762 -8.864 4.803 1.00 98.06 108 LEU A O 1
ATOM 825 N N . VAL A 1 109 ? -7.578 -8.456 2.607 1.00 97.88 109 VAL A N 1
ATOM 826 C CA . VAL A 1 109 ? -8.352 -7.213 2.639 1.00 97.88 109 VAL A CA 1
ATOM 827 C C . VAL A 1 109 ? -9.806 -7.464 3.025 1.00 97.88 109 VAL A C 1
ATOM 829 O O . VAL A 1 109 ? -10.336 -6.720 3.847 1.00 97.88 109 VAL A O 1
ATOM 832 N N . GLU A 1 110 ? -10.430 -8.518 2.499 1.00 96.88 110 GLU A N 1
ATOM 833 C CA . GLU A 1 110 ? -11.782 -8.925 2.903 1.00 96.88 110 GLU A CA 1
ATOM 834 C C . GLU A 1 110 ? -11.832 -9.277 4.391 1.00 96.88 110 GLU A C 1
ATOM 836 O O . GLU A 1 110 ? -12.642 -8.719 5.125 1.00 96.88 110 GLU A O 1
ATOM 841 N N . THR A 1 111 ? -10.886 -10.096 4.860 1.00 97.81 111 THR A N 1
ATOM 842 C CA . THR A 1 111 ? -10.792 -10.486 6.276 1.00 97.81 111 THR A CA 1
ATOM 843 C C . THR A 1 111 ? -10.636 -9.263 7.183 1.00 97.81 111 THR A C 1
ATOM 845 O O . THR A 1 111 ? -11.291 -9.150 8.218 1.00 97.81 111 THR A O 1
ATOM 848 N N . LEU A 1 112 ? -9.790 -8.301 6.803 1.00 97.44 112 LEU A N 1
ATOM 849 C CA . LEU A 1 112 ? -9.645 -7.054 7.554 1.00 97.44 112 LEU A CA 1
ATOM 850 C C . LEU A 1 112 ? -10.938 -6.225 7.536 1.00 97.44 112 LEU A C 1
ATOM 852 O O . LEU A 1 112 ? -11.269 -5.604 8.542 1.00 97.44 112 LEU A O 1
ATOM 856 N N . GLY A 1 113 ? -11.672 -6.231 6.424 1.00 96.56 113 GLY A N 1
ATOM 857 C CA . GLY A 1 113 ? -12.981 -5.591 6.300 1.00 96.56 113 GLY A CA 1
ATOM 858 C C . GLY A 1 113 ? -14.058 -6.196 7.202 1.00 96.56 113 GLY A C 1
ATOM 859 O O . GLY A 1 113 ? -14.907 -5.465 7.704 1.00 96.56 113 GLY A O 1
ATOM 860 N N . ASP A 1 114 ? -13.995 -7.504 7.450 1.00 96.62 114 ASP A N 1
ATOM 861 C CA . ASP A 1 114 ? -14.930 -8.207 8.335 1.00 96.62 114 ASP A CA 1
ATOM 862 C C . ASP A 1 114 ? -14.661 -7.918 9.822 1.00 96.62 114 ASP A C 1
ATOM 864 O O . ASP A 1 114 ? -15.580 -7.906 10.643 1.00 96.62 114 ASP A O 1
ATOM 868 N N . HIS A 1 115 ? -13.398 -7.669 10.184 1.00 96.62 115 HIS A N 1
ATOM 869 C CA . HIS A 1 115 ? -12.986 -7.440 11.574 1.00 96.62 115 HIS A CA 1
ATOM 870 C C . HIS A 1 115 ? -12.893 -5.965 11.970 1.00 96.62 115 HIS A C 1
ATOM 872 O O . HIS A 1 115 ? -13.027 -5.632 13.151 1.00 96.62 115 HIS A O 1
ATOM 878 N N . PHE A 1 116 ? -12.666 -5.071 11.010 1.00 95.50 116 PHE A N 1
ATOM 879 C CA . PHE A 1 116 ? -12.490 -3.645 11.248 1.00 95.50 116 PHE A CA 1
ATOM 880 C C . PHE A 1 116 ? -13.448 -2.838 10.383 1.00 95.50 116 PHE A C 1
ATOM 882 O O . PHE A 1 116 ? -13.743 -3.181 9.244 1.00 95.50 116 PHE A O 1
ATOM 889 N N . ARG A 1 117 ? -13.893 -1.690 10.897 1.00 94.94 117 ARG A N 1
ATOM 890 C CA . ARG A 1 117 ? -14.709 -0.758 10.116 1.00 94.94 117 ARG A CA 1
ATOM 891 C C . ARG A 1 117 ? -13.840 -0.024 9.090 1.00 94.94 117 ARG A C 1
ATOM 893 O O . ARG A 1 117 ? -13.366 1.082 9.347 1.00 94.94 117 ARG A O 1
ATOM 900 N N . ILE A 1 118 ? -13.627 -0.654 7.939 1.00 96.25 118 ILE A N 1
ATOM 901 C CA . ILE A 1 118 ? -12.887 -0.087 6.811 1.00 96.25 118 ILE A CA 1
ATOM 902 C C . ILE A 1 118 ? -13.882 0.513 5.815 1.00 96.25 118 ILE A C 1
ATOM 904 O O . ILE A 1 118 ? -14.781 -0.160 5.327 1.00 96.25 118 ILE A O 1
ATOM 908 N N . GLU A 1 119 ? -13.716 1.800 5.515 1.00 95.38 119 GLU A N 1
ATOM 909 C CA . GLU A 1 119 ? -14.558 2.534 4.550 1.00 95.38 119 GLU A CA 1
ATOM 910 C C . GLU A 1 119 ? -13.748 3.056 3.351 1.00 95.38 119 GLU A C 1
ATOM 912 O O . GLU A 1 119 ? -14.310 3.520 2.351 1.00 95.38 119 GLU A O 1
ATOM 917 N N . ARG A 1 120 ? -12.414 3.018 3.461 1.00 96.75 120 ARG A N 1
ATOM 918 C CA . ARG A 1 120 ? -11.471 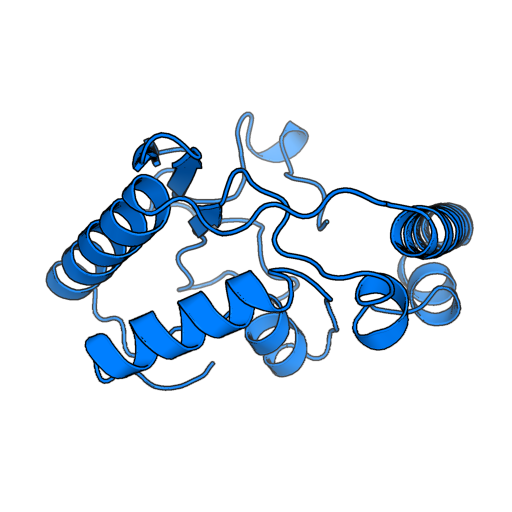3.592 2.500 1.00 96.75 120 ARG A CA 1
ATOM 919 C C . ARG A 1 120 ? -10.318 2.640 2.224 1.00 96.75 120 ARG A C 1
ATOM 921 O O . ARG A 1 120 ? -9.706 2.130 3.157 1.00 96.75 120 ARG A O 1
ATOM 928 N N . LEU A 1 121 ? -9.980 2.484 0.946 1.00 97.38 121 LEU A N 1
ATOM 929 C CA . LEU A 1 121 ? -8.788 1.772 0.488 1.00 97.38 121 LEU A CA 1
ATOM 930 C C . LEU A 1 121 ? -8.162 2.508 -0.693 1.00 97.38 121 LEU A C 1
ATOM 932 O O . LEU A 1 121 ? -8.846 2.993 -1.599 1.00 97.38 121 LEU A O 1
ATOM 936 N N . GLY A 1 122 ? -6.837 2.589 -0.686 1.00 96.31 122 GLY A N 1
ATOM 937 C CA . GLY A 1 122 ? -6.091 3.210 -1.766 1.00 96.31 122 GLY A CA 1
ATOM 938 C C . GLY A 1 122 ? -4.608 2.898 -1.707 1.00 96.31 122 GLY A C 1
ATOM 939 O O . GLY A 1 122 ? -4.094 2.386 -0.712 1.00 96.31 122 GLY A O 1
ATOM 940 N N . GLY A 1 123 ? -3.914 3.223 -2.792 1.00 94.62 123 GLY A N 1
ATOM 941 C CA . GLY A 1 123 ? -2.462 3.105 -2.837 1.00 94.62 123 GLY A CA 1
ATOM 942 C C . GLY A 1 123 ? -1.782 4.205 -2.021 1.00 94.62 123 GLY A C 1
ATOM 943 O O . GLY A 1 123 ? -2.346 5.280 -1.805 1.00 94.62 123 GLY A O 1
ATOM 944 N N . HIS A 1 124 ? -0.519 3.986 -1.638 1.00 91.50 124 HIS A N 1
ATOM 945 C CA . HIS A 1 124 ? 0.301 5.004 -0.967 1.00 91.50 124 HIS A CA 1
ATOM 946 C C . HIS A 1 124 ? 0.263 6.348 -1.722 1.00 91.50 124 HIS A C 1
ATOM 948 O O . HIS A 1 124 ? 0.114 7.390 -1.099 1.00 91.50 124 HIS A O 1
ATOM 954 N N . ARG A 1 125 ? 0.277 6.365 -3.061 1.00 90.50 125 ARG A N 1
ATOM 955 C CA . ARG A 1 125 ? 0.127 7.598 -3.855 1.00 90.50 125 ARG A CA 1
ATOM 956 C C . ARG A 1 125 ? -1.123 8.411 -3.508 1.00 90.50 125 ARG A C 1
ATOM 958 O O . ARG A 1 125 ? -1.035 9.636 -3.443 1.00 90.50 125 ARG A O 1
ATOM 965 N N . GLU A 1 126 ? -2.274 7.762 -3.343 1.00 93.81 126 GLU A N 1
ATOM 966 C CA . GLU A 1 126 ? -3.537 8.440 -3.024 1.00 93.81 126 GLU A CA 1
ATOM 967 C C . GLU A 1 126 ? -3.491 9.019 -1.609 1.00 93.81 126 GLU A C 1
ATOM 969 O O . GLU A 1 126 ? -3.749 10.209 -1.436 1.00 93.81 126 GLU A O 1
ATOM 974 N N . PHE A 1 127 ? -3.053 8.225 -0.628 1.00 92.50 127 PHE A N 1
ATOM 975 C CA . PHE A 1 127 ? -2.877 8.685 0.752 1.00 92.50 127 PHE A CA 1
ATOM 976 C C . PHE A 1 127 ? -1.857 9.826 0.860 1.00 92.50 127 PHE A C 1
ATOM 978 O O . PHE A 1 127 ? -2.135 10.855 1.468 1.00 92.50 127 PHE A O 1
ATOM 985 N N . ALA A 1 128 ? -0.701 9.702 0.206 1.00 87.62 128 ALA A N 1
ATOM 986 C CA . ALA A 1 128 ? 0.316 10.749 0.148 1.00 87.62 128 ALA A CA 1
ATOM 987 C C . ALA A 1 128 ? -0.281 12.068 -0.362 1.00 87.62 128 ALA A C 1
ATOM 989 O O . ALA A 1 128 ? -0.106 13.115 0.261 1.00 87.62 128 ALA A O 1
ATOM 990 N N . LYS A 1 129 ? -1.058 12.012 -1.452 1.00 89.69 129 LYS A N 1
ATOM 991 C CA . LYS A 1 129 ? -1.734 13.187 -2.011 1.00 89.69 129 LYS A CA 1
ATOM 992 C C . LYS A 1 129 ? -2.758 13.782 -1.040 1.00 89.69 129 LYS A C 1
ATOM 994 O O . LYS A 1 129 ? -2.790 15.004 -0.895 1.00 89.69 129 LYS A O 1
ATOM 999 N N . ALA A 1 130 ? -3.561 12.951 -0.374 1.00 89.56 130 ALA A N 1
ATOM 1000 C CA . ALA A 1 130 ? -4.538 13.392 0.625 1.00 89.56 130 ALA A CA 1
ATOM 1001 C C . ALA A 1 130 ? -3.876 14.119 1.814 1.00 89.56 130 ALA A C 1
ATOM 1003 O O . ALA A 1 130 ? -4.457 15.046 2.373 1.00 89.56 130 ALA A O 1
ATOM 1004 N N . HIS A 1 131 ? -2.626 13.770 2.134 1.00 86.50 131 HIS A N 1
ATOM 1005 C CA . HIS A 1 131 ? -1.823 14.393 3.191 1.00 86.50 131 HIS A CA 1
ATOM 1006 C C . HIS A 1 131 ? -0.832 15.464 2.688 1.00 86.50 131 HIS A C 1
ATOM 1008 O O . HIS A 1 131 ? 0.073 15.876 3.414 1.00 86.50 131 HIS A O 1
ATOM 1014 N N . GLY A 1 132 ? -0.989 15.958 1.453 1.00 84.38 132 GLY A N 1
ATOM 1015 C CA . GLY A 1 132 ? -0.179 17.063 0.920 1.00 84.38 132 GLY A CA 1
ATOM 1016 C C . GLY A 1 132 ? 1.265 16.689 0.554 1.00 84.38 132 GLY A C 1
ATOM 1017 O O . GLY A 1 132 ? 2.128 17.566 0.430 1.00 84.38 132 GLY A O 1
ATOM 1018 N N . SER A 1 133 ? 1.547 15.399 0.374 1.00 82.88 133 SER A N 1
ATOM 1019 C CA . SER A 1 133 ? 2.807 14.878 -0.156 1.00 82.88 133 SER A CA 1
ATOM 1020 C C . SER A 1 133 ? 2.592 14.212 -1.526 1.00 82.88 133 SER A C 1
ATOM 1022 O O . SER A 1 133 ? 1.523 14.297 -2.132 1.00 82.88 133 SER A O 1
ATOM 1024 N N . SER A 1 134 ? 3.644 13.630 -2.100 1.00 82.31 134 SER A N 1
ATOM 1025 C CA . SER A 1 134 ? 3.558 12.919 -3.382 1.00 82.31 134 SER A CA 1
ATOM 1026 C C . SER A 1 134 ? 4.493 11.722 -3.396 1.00 82.31 134 SER A C 1
ATOM 1028 O O . SER A 1 134 ? 5.601 11.760 -2.850 1.00 82.31 134 SER A O 1
ATOM 1030 N N . ARG A 1 135 ? 4.020 10.633 -4.007 1.00 80.81 135 ARG A N 1
ATOM 1031 C CA . ARG A 1 135 ? 4.737 9.365 -4.041 1.00 80.81 135 ARG A CA 1
ATOM 1032 C C . ARG A 1 135 ? 4.376 8.551 -5.283 1.00 80.81 135 ARG A C 1
ATOM 1034 O O . ARG A 1 135 ? 3.213 8.442 -5.664 1.00 80.81 135 ARG A O 1
ATOM 1041 N N . ALA A 1 136 ? 5.391 7.919 -5.874 1.00 80.12 136 ALA A N 1
ATOM 1042 C CA . ALA A 1 136 ? 5.212 6.966 -6.967 1.00 80.12 136 ALA A CA 1
ATOM 1043 C C . ALA A 1 136 ? 4.706 5.590 -6.486 1.00 80.12 136 ALA A C 1
ATOM 1045 O O . ALA A 1 136 ? 3.923 4.956 -7.180 1.00 80.12 136 ALA A O 1
ATOM 1046 N N . CYS A 1 137 ? 5.079 5.156 -5.280 1.00 81.69 137 CYS A N 1
ATOM 1047 C CA . CYS A 1 137 ? 4.548 3.946 -4.635 1.00 81.69 137 CYS A CA 1
ATOM 1048 C C . CYS A 1 137 ? 3.007 3.978 -4.582 1.00 81.69 137 CYS A C 1
ATOM 1050 O O . CYS A 1 137 ? 2.456 5.044 -4.301 1.00 81.69 137 CYS A O 1
ATOM 1052 N N . PRO A 1 138 ? 2.299 2.861 -4.822 1.00 87.19 138 PRO A N 1
ATOM 1053 C CA . PRO A 1 138 ? 2.781 1.488 -5.008 1.00 87.19 138 PRO A CA 1
ATOM 1054 C C . PRO A 1 138 ? 3.101 1.113 -6.466 1.00 87.19 138 PRO A C 1
ATOM 1056 O O . PRO A 1 138 ? 3.116 -0.064 -6.789 1.00 87.19 138 PRO A O 1
ATOM 1059 N N . GLY A 1 139 ? 3.354 2.084 -7.347 1.00 86.12 139 GLY A N 1
ATOM 1060 C CA . GLY A 1 139 ? 3.539 1.825 -8.777 1.00 86.12 139 GLY A CA 1
ATOM 1061 C C . GLY A 1 139 ? 2.210 1.684 -9.526 1.00 86.12 139 GLY A C 1
ATOM 1062 O O . GLY A 1 139 ? 1.147 1.604 -8.901 1.00 86.12 139 GLY A O 1
ATOM 1063 N N . VAL A 1 140 ? 2.237 1.679 -10.862 1.00 86.31 140 VAL A N 1
ATOM 1064 C CA . VAL A 1 140 ? 1.013 1.626 -11.682 1.00 86.31 140 VAL A CA 1
ATOM 1065 C C . VAL A 1 140 ? 0.238 0.339 -11.416 1.00 86.31 140 VAL A C 1
ATOM 1067 O O . VAL A 1 140 ? -0.979 0.399 -11.227 1.00 86.31 140 VAL A O 1
ATOM 1070 N N . HIS A 1 141 ? 0.922 -0.806 -11.341 1.00 88.00 141 HIS A N 1
ATOM 1071 C CA . HIS A 1 141 ? 0.253 -2.079 -11.075 1.00 88.00 141 HIS A CA 1
ATOM 1072 C C . HIS A 1 141 ? -0.311 -2.123 -9.652 1.00 88.00 141 HIS A C 1
ATOM 1074 O O . HIS A 1 141 ? -1.463 -2.505 -9.469 1.00 88.00 141 HIS A O 1
ATOM 1080 N N . GLY A 1 142 ? 0.418 -1.610 -8.656 1.00 91.25 142 GLY A N 1
ATOM 1081 C CA . GLY A 1 142 ? -0.093 -1.499 -7.289 1.00 91.25 142 GLY A CA 1
ATOM 1082 C C . GLY A 1 142 ? -1.316 -0.582 -7.179 1.00 91.25 142 GLY A C 1
ATOM 1083 O O . GLY A 1 142 ? -2.243 -0.866 -6.423 1.00 91.25 142 GLY A O 1
ATOM 1084 N N . MET A 1 143 ? -1.360 0.503 -7.959 1.00 94.31 143 MET A N 1
ATOM 1085 C CA . MET A 1 143 ? -2.534 1.376 -8.036 1.00 94.31 143 MET A CA 1
ATOM 1086 C C . MET A 1 143 ? -3.735 0.666 -8.667 1.00 94.31 143 MET A C 1
ATOM 1088 O O . MET A 1 143 ? -4.860 0.858 -8.209 1.00 94.31 143 MET A O 1
ATOM 1092 N N . ALA A 1 144 ? -3.509 -0.161 -9.691 1.00 93.44 144 ALA A N 1
ATOM 1093 C CA . ALA A 1 144 ? -4.562 -0.964 -10.305 1.00 93.44 144 ALA A CA 1
ATOM 1094 C C . ALA A 1 144 ? -5.116 -2.015 -9.329 1.00 93.44 144 ALA A C 1
ATOM 1096 O O . ALA A 1 144 ? -6.332 -2.153 -9.223 1.00 93.44 144 ALA A O 1
ATOM 1097 N N . ILE A 1 145 ? -4.245 -2.685 -8.566 1.00 94.88 145 ILE A N 1
ATOM 1098 C CA . ILE A 1 145 ? -4.645 -3.620 -7.503 1.00 94.88 145 ILE A CA 1
ATOM 1099 C C . ILE A 1 145 ? -5.500 -2.900 -6.455 1.00 94.88 145 ILE A C 1
ATOM 1101 O O . ILE A 1 145 ? -6.578 -3.377 -6.109 1.00 94.88 145 ILE A O 1
ATOM 1105 N N . ALA A 1 146 ? -5.068 -1.724 -5.986 1.00 96.56 146 ALA A N 1
ATOM 1106 C CA . ALA A 1 146 ? -5.834 -0.947 -5.015 1.00 96.56 146 ALA A CA 1
ATOM 1107 C C . ALA A 1 146 ? -7.229 -0.569 -5.547 1.00 96.56 146 ALA A C 1
ATOM 1109 O O . ALA A 1 146 ? -8.218 -0.703 -4.834 1.00 96.56 146 ALA A O 1
ATOM 1110 N N . GLU A 1 147 ? -7.333 -0.152 -6.811 1.00 96.44 147 GLU A N 1
ATOM 1111 C CA . GLU A 1 147 ? -8.623 0.138 -7.448 1.00 96.44 147 GLU A CA 1
ATOM 1112 C C . GLU A 1 147 ? -9.519 -1.106 -7.545 1.00 96.44 147 GLU A C 1
ATOM 1114 O O . GLU A 1 147 ? -10.719 -1.022 -7.279 1.00 96.44 147 GLU A O 1
ATOM 1119 N N . GLN A 1 148 ? -8.956 -2.262 -7.907 1.00 95.69 148 GLN A N 1
ATOM 1120 C CA . GLN A 1 148 ? -9.701 -3.520 -8.005 1.00 95.69 148 GLN A CA 1
ATOM 1121 C C . GLN A 1 148 ? -10.244 -3.963 -6.642 1.00 95.69 148 GLN A C 1
ATOM 1123 O O . GLN A 1 148 ? -11.446 -4.202 -6.518 1.00 95.69 148 GLN A O 1
ATOM 1128 N N . LEU A 1 149 ? -9.390 -3.996 -5.614 1.00 97.12 149 LEU A N 1
ATOM 1129 C CA . LEU A 1 149 ? -9.777 -4.346 -4.243 1.00 97.12 149 LEU A CA 1
ATOM 1130 C C . LEU A 1 149 ? -10.835 -3.380 -3.703 1.00 97.12 149 LEU A C 1
ATOM 1132 O O . LEU A 1 149 ? -11.854 -3.803 -3.164 1.00 97.12 149 LEU A O 1
ATOM 1136 N N . ARG A 1 150 ? -10.646 -2.076 -3.930 1.00 96.62 150 ARG A N 1
ATOM 1137 C CA . ARG A 1 150 ? -11.609 -1.044 -3.537 1.00 96.62 150 ARG A CA 1
ATOM 1138 C C . ARG A 1 150 ? -12.993 -1.297 -4.137 1.00 96.62 150 ARG A C 1
ATOM 1140 O O . ARG A 1 150 ? -13.985 -1.249 -3.412 1.00 96.62 150 ARG A O 1
ATOM 1147 N N . ARG A 1 151 ? -13.067 -1.564 -5.447 1.00 96.06 151 ARG A N 1
ATOM 1148 C CA . ARG A 1 151 ? -14.336 -1.860 -6.135 1.00 96.06 151 ARG A CA 1
ATOM 1149 C C . ARG A 1 151 ? -14.991 -3.119 -5.592 1.00 96.06 151 ARG A C 1
ATOM 1151 O O . ARG A 1 151 ? -16.200 -3.127 -5.396 1.00 96.06 151 ARG A O 1
ATOM 1158 N N . ARG A 1 152 ? -14.192 -4.158 -5.350 1.00 95.19 152 ARG A N 1
ATOM 1159 C CA . ARG A 1 152 ? -14.658 -5.446 -4.840 1.00 95.19 152 ARG A CA 1
ATOM 1160 C C . ARG A 1 152 ? -15.301 -5.316 -3.459 1.00 95.19 152 ARG A C 1
ATOM 1162 O O . ARG A 1 152 ? -16.376 -5.862 -3.247 1.00 95.19 152 ARG A O 1
ATOM 1169 N N . CYS A 1 153 ? -14.692 -4.544 -2.564 1.00 94.75 153 CYS A N 1
ATOM 1170 C CA . CYS A 1 153 ? -15.208 -4.328 -1.211 1.00 94.75 153 CYS A CA 1
ATOM 1171 C C . CYS A 1 153 ? -16.259 -3.204 -1.118 1.00 94.75 153 CYS A C 1
ATOM 1173 O O . CYS A 1 153 ? -16.824 -2.978 -0.052 1.00 94.75 153 CYS A O 1
ATOM 1175 N N . GLY A 1 154 ? -16.523 -2.471 -2.207 1.00 95.94 154 GLY A N 1
ATOM 1176 C CA . GLY A 1 154 ? -17.453 -1.336 -2.200 1.00 95.94 154 GLY A CA 1
ATOM 1177 C C . GLY A 1 154 ? -16.957 -0.131 -1.390 1.00 95.94 154 GLY A C 1
ATOM 1178 O O . GLY A 1 154 ? -17.764 0.638 -0.869 1.00 95.94 154 GLY A O 1
ATOM 1179 N N . TRP A 1 155 ? -15.640 0.040 -1.258 1.00 96.81 155 TRP A N 1
ATOM 1180 C CA . TRP A 1 155 ? -15.038 1.101 -0.447 1.00 96.81 155 TRP A CA 1
ATOM 1181 C C . TRP A 1 155 ? -14.710 2.357 -1.252 1.00 96.81 155 TRP A C 1
ATOM 1183 O O . TRP A 1 155 ? -14.673 2.362 -2.483 1.00 96.81 155 TRP A O 1
ATOM 1193 N N . SER A 1 156 ? -14.458 3.454 -0.544 1.00 96.88 156 SER A N 1
ATOM 1194 C CA . SER A 1 156 ? -14.137 4.746 -1.149 1.00 96.88 156 SER A CA 1
ATOM 1195 C C . SER A 1 156 ? -12.627 4.988 -1.252 1.00 96.88 156 SER A C 1
ATOM 1197 O O . SER A 1 156 ? -11.809 4.273 -0.668 1.00 96.88 156 SER A O 1
ATOM 1199 N N . LYS A 1 157 ? -12.236 5.981 -2.057 1.00 95.31 157 LYS A N 1
ATOM 1200 C CA . LYS A 1 157 ? -10.838 6.418 -2.138 1.00 95.31 157 LYS A CA 1
ATOM 1201 C C . LYS A 1 157 ? -10.432 7.226 -0.892 1.00 95.31 157 LYS A C 1
ATOM 1203 O O . LYS A 1 157 ? -11.313 7.847 -0.295 1.00 95.31 157 LYS A O 1
ATOM 1208 N N . PRO A 1 158 ? -9.138 7.241 -0.526 1.00 90.94 158 PRO A N 1
ATOM 1209 C CA . PRO A 1 158 ? -8.615 8.039 0.582 1.00 90.94 158 PRO A CA 1
ATOM 1210 C C . PRO A 1 158 ? -8.848 9.545 0.446 1.00 90.94 158 PRO A C 1
ATOM 1212 O O . PRO A 1 158 ? -8.771 10.063 -0.697 1.00 90.94 158 PRO A O 1
#

Secondary structure (DSSP, 8-state):
-----HHHHSS-SSSEEE-TTS-EEE-S-TTS---SSTT--TT---EEESS----TTHHHHHS--HHHHHHHH-HHHHHHHHHHHHHHHH----PPPPHHHHHHHHHHHHHHHHHS---B---HHHHHHHTT----TTHHHHHHHHHHHHHHHTPBP-

Foldseek 3Di:
DPPQPCVVQVWGLAQWEAELQLDIDGIDPQVDFGDLAVVFRVPDHGYYYPFQQAAAQLLVVFNQALVNCCVPVNNVRSVVSVVVSVVSNVDPDHDDRRPSRLVSVLVVLVVCVVVDVAQEWAFSQQRCVVRVHTDSPPHPNRRVS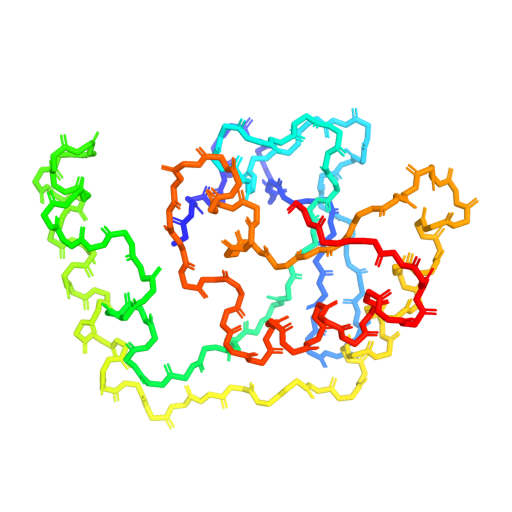RVVSCVVSVHDYD

Radius of gyration: 15.59 Å; chains: 1; bounding box: 40×38×35 Å

Sequence (158 aa):
AEAVDLDAFGQASYHYAIACTGSVFEALDIRFRGAHVEGGNTGVIGIVFLADFSVRGEAGRYGPGVRNVARKRGFVAGLREWFGVQTDRLATRHDEPAEPQLRAAEVLVETLGDHFRIERLGGHREFAKAHGSSRACPGVHGMAIAEQLRRRCGWSKP

pLDDT: mean 82.37, std 14.99, range [43.16, 98.12]